Protein AF-X6MB55-F1 (afdb_monomer_lite)

Structure (mmCIF, N/CA/C/O backbone):
data_AF-X6MB55-F1
#
_entry.id   AF-X6MB55-F1
#
loop_
_atom_site.group_PDB
_atom_site.id
_atom_site.type_symbol
_atom_site.label_atom_id
_atom_site.label_alt_id
_atom_site.label_comp_id
_atom_site.label_asym_id
_atom_site.label_entity_id
_atom_site.label_seq_id
_atom_site.pdbx_PDB_ins_code
_atom_site.Cartn_x
_atom_site.Cartn_y
_atom_site.Cartn_z
_atom_site.occupancy
_atom_site.B_iso_or_equiv
_atom_site.auth_seq_id
_atom_site.auth_comp_id
_atom_site.auth_asym_id
_atom_site.auth_atom_id
_atom_site.pdbx_PDB_model_num
ATOM 1 N N . PHE A 1 1 ? -38.568 27.969 0.060 1.00 52.44 1 PHE A N 1
ATOM 2 C CA . PHE A 1 1 ? -37.690 26.795 0.231 1.00 52.44 1 PHE A CA 1
ATOM 3 C C . PHE A 1 1 ? -38.089 26.081 1.510 1.00 52.44 1 PHE A C 1
ATOM 5 O O . PHE A 1 1 ? -37.977 26.665 2.579 1.00 52.44 1 PHE A O 1
ATOM 12 N N . ASP A 1 2 ? -38.646 24.881 1.363 1.00 57.34 2 ASP A N 1
ATOM 13 C CA . ASP A 1 2 ? -39.268 24.080 2.421 1.00 57.34 2 ASP A CA 1
ATOM 14 C C . ASP A 1 2 ? -38.263 23.696 3.527 1.00 57.34 2 ASP A C 1
ATOM 16 O O . ASP A 1 2 ? -37.148 23.237 3.257 1.00 57.34 2 ASP A O 1
ATOM 20 N N . VAL A 1 3 ? -38.662 23.900 4.784 1.00 54.75 3 VAL A N 1
ATOM 21 C CA . VAL A 1 3 ? -37.883 23.569 5.987 1.00 54.75 3 VAL A CA 1
ATOM 22 C C . VAL A 1 3 ? -37.592 22.064 6.056 1.00 54.75 3 VAL A C 1
ATOM 24 O O . VAL A 1 3 ? -36.514 21.673 6.515 1.00 54.75 3 VAL A O 1
ATOM 27 N N . GLN A 1 4 ? -38.484 21.211 5.540 1.00 54.31 4 GLN A N 1
ATOM 28 C CA . GLN A 1 4 ? -38.234 19.770 5.452 1.00 54.31 4 GLN A CA 1
ATOM 29 C C . GLN A 1 4 ? -37.175 19.418 4.404 1.00 54.31 4 GLN A C 1
ATOM 31 O O . GLN A 1 4 ? -36.303 18.595 4.682 1.00 54.31 4 GLN A O 1
ATOM 36 N N . ALA A 1 5 ? -37.169 20.091 3.249 1.00 49.19 5 ALA A N 1
ATOM 37 C CA . ALA A 1 5 ? -36.163 19.866 2.209 1.00 49.19 5 ALA A CA 1
ATOM 38 C C . ALA A 1 5 ? -34.747 20.234 2.692 1.00 49.19 5 ALA A C 1
ATOM 40 O O . ALA A 1 5 ? -33.795 19.491 2.447 1.00 49.19 5 ALA A O 1
ATOM 41 N N . LYS A 1 6 ? -34.606 21.322 3.468 1.00 47.59 6 LYS A N 1
ATOM 42 C CA . LYS A 1 6 ? -33.337 21.684 4.133 1.00 47.59 6 LYS A CA 1
ATOM 43 C C . LYS A 1 6 ? -32.884 20.624 5.141 1.00 47.59 6 LYS A C 1
ATOM 45 O O . LYS A 1 6 ? -31.703 20.285 5.176 1.00 47.59 6 LYS A O 1
ATOM 50 N N . LYS A 1 7 ? -33.817 20.075 5.927 1.00 46.94 7 LYS A N 1
ATOM 51 C CA . LYS A 1 7 ? -33.527 19.056 6.947 1.00 46.94 7 LYS A CA 1
ATOM 52 C C . LYS A 1 7 ? -33.121 17.722 6.318 1.00 46.94 7 LYS A C 1
ATOM 54 O O . LYS A 1 7 ? -32.169 17.114 6.793 1.00 46.94 7 LYS A O 1
ATOM 59 N N . CYS A 1 8 ? -33.776 17.296 5.235 1.00 51.75 8 CYS A N 1
ATOM 60 C CA . CYS A 1 8 ? -33.402 16.102 4.468 1.00 51.75 8 CYS A CA 1
ATOM 61 C C . CYS A 1 8 ? -32.038 16.256 3.784 1.00 51.75 8 CYS A C 1
ATOM 63 O O . CYS A 1 8 ? -31.230 15.332 3.843 1.00 51.75 8 CYS A O 1
ATOM 65 N N . PHE A 1 9 ? -31.746 17.428 3.212 1.00 50.88 9 PHE A N 1
ATOM 66 C CA . PHE A 1 9 ? -30.447 17.704 2.595 1.00 50.88 9 PHE A CA 1
ATOM 67 C C . PHE A 1 9 ? -29.311 17.718 3.629 1.00 50.88 9 PHE A C 1
ATOM 69 O O . PHE A 1 9 ? -28.303 17.046 3.433 1.00 50.88 9 PHE A O 1
ATOM 76 N N . GLN A 1 10 ? -29.492 18.385 4.776 1.00 41.06 10 GLN A N 1
ATOM 77 C CA . GLN A 1 10 ? -28.520 18.344 5.878 1.00 41.06 10 GLN A CA 1
ATOM 78 C C . GLN A 1 10 ? -28.333 16.933 6.441 1.00 41.06 10 GLN A C 1
ATOM 80 O O . GLN A 1 10 ? -27.201 16.541 6.702 1.00 41.06 10 GLN A O 1
ATOM 85 N N . LYS A 1 11 ? -29.405 16.145 6.600 1.00 44.28 11 LYS A N 1
ATOM 86 C CA . LYS A 1 11 ? -29.293 14.752 7.065 1.00 44.28 11 LYS A CA 1
ATOM 87 C C . LYS A 1 11 ? -28.523 13.887 6.068 1.00 44.28 11 LYS A C 1
ATOM 89 O O . LYS A 1 11 ? -27.644 13.144 6.482 1.00 44.28 11 LYS A O 1
ATOM 94 N N . GLY A 1 12 ? -28.817 14.010 4.771 1.00 49.56 12 GLY A N 1
ATOM 95 C CA . GLY A 1 12 ? -28.095 13.297 3.713 1.00 49.56 12 GLY A CA 1
ATOM 96 C C . GLY A 1 12 ? -26.623 13.710 3.613 1.00 49.56 12 GLY A C 1
ATOM 97 O O . GLY A 1 12 ? -25.762 12.863 3.395 1.00 49.56 12 GLY A O 1
ATOM 98 N N . PHE A 1 13 ? -26.324 14.990 3.842 1.00 46.94 13 PHE A N 1
ATOM 99 C CA . PHE A 1 13 ? -24.963 15.527 3.854 1.00 46.94 13 PHE A CA 1
ATOM 100 C C . PHE A 1 13 ? -24.163 15.075 5.087 1.00 46.94 13 PHE A C 1
ATOM 102 O O . PHE A 1 13 ? -23.034 14.619 4.947 1.00 46.94 13 PHE A O 1
ATOM 109 N N . ILE A 1 14 ? -24.765 15.107 6.282 1.00 48.66 14 ILE A N 1
ATOM 110 C CA . ILE A 1 14 ? -24.144 14.615 7.525 1.00 48.66 14 ILE A CA 1
ATOM 111 C C . ILE A 1 14 ? -23.918 13.100 7.467 1.00 48.66 14 ILE A C 1
ATOM 113 O O . ILE A 1 14 ? -22.878 12.628 7.908 1.00 48.66 14 ILE A O 1
ATOM 117 N N . LEU A 1 15 ? -24.849 12.328 6.898 1.00 51.44 15 LEU A N 1
ATOM 118 C CA . LEU A 1 15 ? -24.662 10.883 6.728 1.00 51.44 15 LEU A CA 1
ATOM 119 C C . LEU A 1 15 ? -23.515 10.562 5.764 1.00 51.44 15 LEU A C 1
ATOM 121 O O . LEU A 1 15 ? -22.733 9.668 6.068 1.00 51.44 15 LEU A O 1
ATOM 125 N N . LYS A 1 16 ? -23.369 11.318 4.665 1.00 50.84 16 LYS A N 1
ATOM 126 C CA . LYS A 1 16 ? -22.230 11.180 3.741 1.00 50.84 16 LYS A CA 1
ATOM 127 C C . LYS A 1 16 ? -20.888 11.542 4.384 1.00 50.84 16 LYS A C 1
ATOM 129 O O . LYS A 1 16 ? -19.915 10.826 4.187 1.00 50.84 16 LYS A O 1
ATOM 134 N N . LEU A 1 17 ? -20.841 12.622 5.166 1.00 50.97 17 LEU A N 1
ATOM 135 C CA . LEU A 1 17 ? -19.627 13.036 5.880 1.00 50.97 17 LEU A CA 1
ATOM 136 C C . LEU A 1 17 ? -19.266 12.075 7.019 1.00 50.97 17 LEU A C 1
ATOM 138 O O . LEU A 1 17 ? -18.096 11.803 7.254 1.00 50.97 17 LEU A O 1
ATOM 142 N N . ASN A 1 18 ? -20.257 11.515 7.713 1.00 54.00 18 ASN A N 1
ATOM 143 C CA . ASN A 1 18 ? -19.992 10.505 8.731 1.00 54.00 18 ASN A CA 1
ATOM 144 C C . ASN A 1 18 ? -19.523 9.195 8.088 1.00 54.00 18 ASN A C 1
ATOM 146 O O . ASN A 1 18 ? -18.569 8.606 8.581 1.00 54.00 18 ASN A O 1
ATOM 150 N N . SER A 1 19 ? -20.107 8.753 6.966 1.00 56.00 19 SER A N 1
ATOM 151 C CA . SER A 1 19 ? -19.642 7.534 6.288 1.00 56.00 19 SER A CA 1
ATOM 152 C C . SER A 1 19 ? -18.202 7.642 5.779 1.00 56.00 19 SER A C 1
ATOM 154 O O . SER A 1 19 ? -17.474 6.657 5.875 1.00 56.00 19 SER A O 1
ATOM 156 N N . SER A 1 20 ? -17.770 8.819 5.306 1.00 61.16 20 SER A N 1
ATOM 157 C CA . SER A 1 20 ? -16.403 9.015 4.797 1.00 61.16 20 SER A CA 1
ATOM 158 C C . SER A 1 20 ? -15.333 8.987 5.897 1.00 61.16 20 SER A C 1
ATOM 160 O O . SER A 1 20 ? -14.204 8.599 5.626 1.00 61.16 20 SER A O 1
ATOM 162 N N . PHE A 1 21 ? -15.671 9.350 7.143 1.00 62.59 21 PHE A N 1
ATOM 163 C CA . PHE A 1 21 ? -14.746 9.286 8.290 1.00 62.59 21 PHE A CA 1
ATOM 164 C C . PHE A 1 21 ? -14.858 7.990 9.113 1.00 62.59 21 PHE A C 1
ATOM 166 O O . PHE A 1 21 ? -13.880 7.572 9.734 1.00 62.59 21 PHE A O 1
ATOM 173 N N . ILE A 1 22 ? -16.017 7.320 9.107 1.00 72.75 22 ILE A N 1
ATOM 174 C CA . ILE A 1 22 ? -16.216 6.057 9.839 1.00 72.75 22 ILE A CA 1
ATOM 175 C C . ILE A 1 22 ? -15.341 4.938 9.255 1.00 72.75 22 ILE A C 1
ATOM 177 O O . ILE A 1 22 ? -14.753 4.171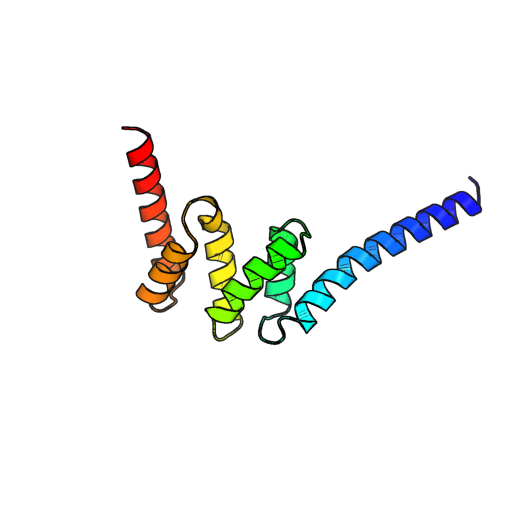 10.016 1.00 72.75 22 ILE A O 1
ATOM 181 N N . MET A 1 23 ? -15.203 4.847 7.931 1.00 83.69 23 MET A N 1
ATOM 182 C CA . MET A 1 23 ? -14.471 3.736 7.309 1.00 83.69 23 MET A CA 1
ATOM 183 C C . MET A 1 23 ? -12.955 3.756 7.588 1.00 83.69 23 MET A C 1
ATOM 185 O O . MET A 1 23 ? -12.436 2.719 8.012 1.00 83.69 23 MET A O 1
ATOM 189 N N . PRO A 1 24 ? -12.239 4.898 7.499 1.00 84.06 24 PRO A N 1
ATOM 190 C CA . PRO A 1 24 ? -10.850 4.978 7.956 1.00 84.06 24 PRO A CA 1
ATOM 191 C C . PRO A 1 24 ? -10.666 4.574 9.424 1.00 84.06 24 PRO A C 1
ATOM 193 O O . PRO A 1 24 ? -9.712 3.875 9.754 1.00 84.06 24 PRO A O 1
ATOM 196 N N . SER A 1 25 ? -11.608 4.927 10.309 1.00 85.38 25 SER A N 1
ATOM 197 C CA . SER A 1 25 ? -11.523 4.519 11.719 1.00 85.38 25 SER A CA 1
ATOM 198 C C . SER A 1 25 ? -11.675 3.007 11.933 1.00 85.38 25 SER A C 1
ATOM 200 O O . SER A 1 25 ? -11.036 2.451 12.824 1.00 85.38 25 SER A O 1
ATOM 202 N N . GLN A 1 26 ? -12.464 2.317 11.100 1.00 91.38 26 GLN A N 1
ATOM 203 C CA . GLN A 1 26 ? -12.553 0.853 11.131 1.00 91.38 26 GLN A CA 1
ATOM 204 C C . GLN A 1 26 ? -11.250 0.209 10.652 1.00 91.38 26 GLN A C 1
ATOM 206 O O . GLN A 1 26 ? -10.765 -0.731 11.277 1.00 91.38 26 GLN A O 1
ATOM 211 N N . LEU A 1 27 ? -10.645 0.745 9.589 1.00 92.88 27 LEU A N 1
ATOM 212 C CA . LEU A 1 27 ? -9.330 0.299 9.125 1.00 92.88 27 LEU A CA 1
ATOM 213 C C . LEU A 1 27 ? -8.263 0.504 10.209 1.00 92.88 27 LEU A C 1
ATOM 215 O O . LEU A 1 27 ? -7.485 -0.408 10.463 1.00 92.88 27 LEU A O 1
ATOM 219 N N . GLN A 1 28 ? -8.281 1.628 10.928 1.00 92.44 28 GLN A N 1
ATOM 220 C CA . GLN A 1 28 ? -7.367 1.865 12.052 1.00 92.44 28 GLN A CA 1
ATOM 221 C C . GLN A 1 28 ? -7.507 0.831 13.177 1.00 92.44 28 GLN A C 1
ATOM 223 O O . GLN A 1 28 ? -6.513 0.449 13.793 1.00 92.44 28 GLN A O 1
ATOM 228 N N . GLN A 1 29 ? -8.729 0.365 13.447 1.00 91.88 29 GLN A N 1
ATOM 229 C CA . GLN A 1 29 ? -8.972 -0.693 14.432 1.00 91.88 29 GLN A CA 1
ATOM 230 C C . GLN A 1 29 ? -8.464 -2.061 13.960 1.00 91.88 29 GLN A C 1
ATOM 232 O O . GLN A 1 29 ? -8.026 -2.857 14.787 1.00 91.88 29 GLN A O 1
ATOM 237 N N . LEU A 1 30 ? -8.515 -2.339 12.654 1.00 94.25 30 LEU A N 1
ATOM 238 C CA . LEU A 1 30 ? -8.016 -3.589 12.067 1.00 94.25 30 LEU A CA 1
ATOM 239 C C . LEU A 1 30 ? -6.489 -3.606 11.932 1.00 94.25 30 LEU A C 1
ATOM 241 O O . LEU A 1 30 ? -5.862 -4.645 12.123 1.00 94.25 30 LEU A O 1
ATOM 245 N N . PHE A 1 31 ? -5.896 -2.456 11.627 1.00 94.56 31 PHE A N 1
ATOM 246 C CA . PHE A 1 31 ? -4.477 -2.293 11.330 1.00 94.56 31 PHE A CA 1
ATOM 247 C C . PHE A 1 31 ? -3.802 -1.423 12.390 1.00 94.56 31 PHE A C 1
ATOM 249 O O . PHE A 1 31 ? -3.246 -0.367 12.098 1.00 94.56 31 PHE A O 1
ATOM 256 N N . THR A 1 32 ? -3.827 -1.872 13.647 1.00 94.25 32 THR A N 1
ATOM 257 C CA . THR A 1 32 ? -3.257 -1.115 14.778 1.00 94.25 32 THR A CA 1
ATOM 258 C C . THR A 1 32 ? -1.745 -0.901 14.675 1.00 94.25 32 THR A C 1
ATOM 260 O O . THR A 1 32 ? -1.194 -0.061 15.379 1.00 94.25 32 THR A O 1
ATOM 263 N N . ASN A 1 33 ? -1.064 -1.685 13.838 1.00 94.00 33 ASN A N 1
ATOM 264 C CA . ASN A 1 33 ? 0.364 -1.576 13.553 1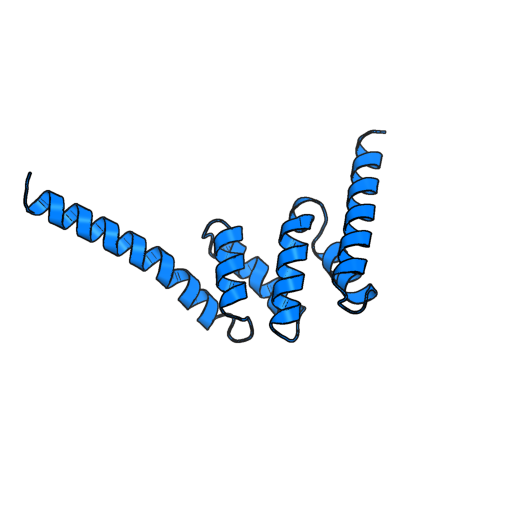.00 94.00 33 ASN A CA 1
ATOM 265 C C . ASN A 1 33 ? 0.681 -0.671 12.352 1.00 94.00 33 ASN A C 1
ATOM 267 O O . ASN A 1 33 ? 1.860 -0.444 12.083 1.00 94.00 33 ASN A O 1
ATOM 271 N N . VAL A 1 34 ? -0.328 -0.161 11.641 1.00 95.12 34 VAL A N 1
ATOM 272 C CA . VAL A 1 34 ? -0.151 0.775 10.528 1.00 95.12 34 VAL A CA 1
ATOM 273 C C . VAL A 1 34 ? -0.463 2.193 10.997 1.00 95.12 34 VAL A C 1
ATOM 275 O O . VAL A 1 34 ? -1.448 2.433 11.699 1.00 95.12 34 VAL A O 1
ATOM 278 N N . ALA A 1 35 ? 0.400 3.137 10.627 1.00 96.06 35 ALA A N 1
ATOM 279 C CA . ALA A 1 35 ? 0.223 4.539 10.966 1.00 96.06 35 ALA A CA 1
ATOM 280 C C . ALA A 1 35 ? -1.054 5.110 10.326 1.00 96.06 35 ALA A C 1
ATOM 282 O O . ALA A 1 35 ? -1.370 4.827 9.169 1.00 96.06 35 ALA A O 1
ATOM 283 N N . GLU A 1 36 ? -1.765 5.958 11.069 1.00 92.81 36 GLU A N 1
ATOM 284 C CA . GLU A 1 36 ? -3.025 6.575 10.629 1.00 92.81 36 GLU A CA 1
ATOM 285 C C . GLU A 1 36 ? -2.872 7.332 9.304 1.00 92.81 36 GLU A C 1
ATOM 287 O O . GLU A 1 36 ? -3.707 7.227 8.407 1.00 92.81 36 GLU A O 1
ATOM 292 N N . GLU A 1 37 ? -1.752 8.032 9.136 1.00 93.44 37 GLU A N 1
ATOM 293 C CA . GLU A 1 37 ? -1.416 8.742 7.902 1.00 93.44 37 GLU A CA 1
ATOM 294 C C . GLU A 1 37 ? -1.324 7.808 6.686 1.00 93.44 37 GLU A C 1
ATOM 296 O O . GLU A 1 37 ? -1.788 8.160 5.600 1.00 93.44 37 GLU A O 1
ATOM 301 N N . VAL A 1 38 ? -0.796 6.596 6.867 1.00 95.50 38 VAL A N 1
ATOM 302 C CA . VAL A 1 38 ? -0.687 5.579 5.812 1.00 95.50 38 VAL A CA 1
ATOM 303 C C . VAL A 1 38 ? -2.069 5.024 5.481 1.00 95.50 38 VAL A C 1
ATOM 305 O O . VAL A 1 38 ? -2.389 4.847 4.306 1.00 95.50 38 VAL A O 1
ATOM 308 N N . ILE A 1 39 ? -2.922 4.818 6.489 1.00 95.06 39 ILE A N 1
ATOM 309 C CA . ILE A 1 39 ? -4.313 4.383 6.298 1.00 95.06 39 ILE A CA 1
ATOM 310 C C . ILE A 1 39 ? -5.101 5.414 5.491 1.00 95.06 39 ILE A C 1
ATOM 312 O O . ILE A 1 39 ? -5.755 5.048 4.514 1.00 95.06 39 ILE A O 1
ATOM 316 N N . LEU A 1 40 ? -5.003 6.699 5.837 1.00 93.31 40 LEU A N 1
ATOM 317 C CA . LEU A 1 40 ? -5.679 7.772 5.104 1.00 93.31 40 LEU A CA 1
ATOM 318 C C . LEU A 1 40 ? -5.172 7.889 3.662 1.00 93.31 40 LEU A C 1
ATOM 320 O O . LEU A 1 40 ? -5.963 8.070 2.734 1.00 93.31 40 LEU A O 1
ATOM 324 N N . GLN A 1 41 ? -3.863 7.756 3.448 1.00 93.94 41 GLN A N 1
ATOM 325 C CA . GLN A 1 41 ? -3.294 7.779 2.102 1.00 93.94 41 GLN A CA 1
ATOM 326 C C . GLN A 1 41 ? -3.735 6.575 1.262 1.00 93.94 41 GLN A C 1
ATOM 328 O O . GLN A 1 41 ? -4.085 6.754 0.094 1.00 93.94 41 GLN A O 1
ATOM 333 N N . ALA A 1 42 ? -3.748 5.372 1.839 1.00 95.25 42 ALA A N 1
ATOM 334 C CA . ALA A 1 42 ? -4.205 4.163 1.160 1.00 95.25 42 ALA A CA 1
ATOM 335 C C . ALA A 1 42 ? -5.704 4.235 0.835 1.00 95.25 42 ALA A C 1
ATOM 337 O O . ALA A 1 42 ? -6.095 3.912 -0.284 1.00 95.25 42 ALA A O 1
ATOM 338 N N . TRP A 1 43 ? -6.518 4.732 1.770 1.00 94.94 43 TRP A N 1
ATOM 339 C CA . TRP A 1 43 ? -7.953 4.957 1.587 1.00 94.94 43 TRP A CA 1
ATOM 340 C C . TRP A 1 43 ? -8.244 5.885 0.407 1.00 94.94 43 TRP A C 1
ATOM 342 O O . TRP A 1 43 ? -9.030 5.550 -0.480 1.00 94.94 43 TRP A O 1
ATOM 352 N N . ASN A 1 44 ? -7.550 7.024 0.356 1.00 92.38 44 ASN A N 1
ATOM 353 C CA . ASN A 1 44 ? -7.685 7.979 -0.741 1.00 92.38 44 ASN A CA 1
ATOM 354 C C . ASN A 1 44 ? -7.196 7.388 -2.070 1.00 92.38 44 ASN A C 1
ATOM 356 O O . ASN A 1 44 ? -7.823 7.599 -3.104 1.00 92.38 44 ASN A O 1
ATOM 360 N N . TYR A 1 45 ? -6.090 6.636 -2.053 1.00 93.00 45 TYR A N 1
ATOM 361 C CA . TYR A 1 45 ? -5.555 5.986 -3.251 1.00 93.00 45 TYR A CA 1
ATOM 362 C C . TYR A 1 45 ? -6.511 4.931 -3.823 1.00 93.00 45 TYR A C 1
ATOM 364 O O . TYR A 1 45 ? -6.682 4.855 -5.037 1.00 93.00 45 TYR A O 1
ATOM 372 N N . CYS A 1 46 ? -7.174 4.162 -2.960 1.00 93.75 46 CYS A N 1
ATOM 373 C CA . CYS A 1 46 ? -8.132 3.132 -3.358 1.00 93.75 46 CYS A CA 1
ATOM 374 C C . CYS A 1 46 ? -9.549 3.692 -3.582 1.00 93.75 46 CYS A C 1
ATOM 376 O O . CYS A 1 46 ? -10.515 2.939 -3.533 1.00 93.75 46 CYS A O 1
ATOM 378 N N . ASN A 1 47 ? -9.705 5.005 -3.794 1.00 93.00 47 ASN A N 1
ATOM 379 C CA . ASN A 1 47 ? -10.997 5.659 -4.033 1.00 93.00 47 ASN A CA 1
ATOM 380 C C . ASN A 1 47 ? -12.065 5.324 -2.980 1.00 93.00 47 ASN A C 1
ATOM 382 O O . ASN A 1 47 ? -13.217 5.059 -3.326 1.00 93.00 47 ASN A O 1
ATOM 386 N N . GLU A 1 48 ? -11.682 5.307 -1.701 1.00 91.81 48 GLU A N 1
ATOM 387 C CA . GLU A 1 48 ? -12.592 4.985 -0.597 1.00 91.81 48 GLU A CA 1
ATOM 388 C C . GLU A 1 48 ? -13.164 3.548 -0.669 1.00 91.81 48 GLU A C 1
ATOM 390 O O . GLU A 1 48 ? -14.211 3.239 -0.093 1.00 91.81 48 GLU A O 1
ATOM 395 N N . ASN A 1 49 ? -12.485 2.637 -1.378 1.00 92.94 49 ASN A N 1
ATOM 396 C CA . ASN A 1 49 ? -12.843 1.223 -1.419 1.00 92.94 49 ASN A CA 1
ATOM 397 C C . ASN A 1 49 ? -12.222 0.483 -0.228 1.00 92.94 49 ASN A C 1
ATOM 399 O O . ASN A 1 49 ? -11.005 0.312 -0.140 1.00 92.94 49 ASN A O 1
ATOM 403 N N . PHE A 1 50 ? -13.072 0.002 0.678 1.00 91.75 50 PHE A N 1
ATOM 404 C CA . PHE A 1 50 ? -12.653 -0.706 1.886 1.00 91.75 50 PHE A CA 1
ATOM 405 C C . PHE A 1 50 ? -11.880 -1.999 1.610 1.00 91.75 50 PHE A C 1
ATOM 407 O O . PHE A 1 50 ? -10.855 -2.228 2.245 1.00 91.75 50 PHE A O 1
ATOM 414 N N . GLU A 1 51 ? -12.335 -2.830 0.673 1.00 95.50 51 GLU A N 1
ATOM 415 C CA . GLU A 1 51 ? -11.710 -4.127 0.380 1.00 95.50 51 GLU A CA 1
ATOM 416 C C . GLU A 1 51 ? -10.336 -3.949 -0.277 1.00 95.50 51 GLU A C 1
ATOM 418 O O . GLU A 1 51 ? -9.352 -4.579 0.126 1.00 95.50 51 GLU A O 1
ATOM 423 N N . GLU A 1 52 ? -10.242 -3.029 -1.239 1.00 95.12 52 GLU A N 1
ATOM 424 C CA . GLU A 1 52 ? -8.971 -2.680 -1.877 1.00 95.12 52 GLU A CA 1
ATOM 425 C C . GLU A 1 52 ? -8.000 -2.064 -0.866 1.00 95.12 52 GLU A C 1
ATOM 427 O O . GLU A 1 52 ? -6.845 -2.491 -0.781 1.00 95.12 52 GLU A O 1
ATOM 432 N N . THR A 1 53 ? -8.479 -1.128 -0.039 1.00 96.25 53 THR A N 1
ATOM 433 C CA . THR A 1 53 ? -7.657 -0.492 0.998 1.00 96.25 53 THR A CA 1
ATOM 434 C C . THR A 1 53 ? -7.152 -1.524 2.000 1.00 96.25 53 THR A C 1
ATOM 436 O O . THR A 1 53 ? -5.958 -1.554 2.288 1.00 96.25 53 THR A O 1
ATOM 439 N N . ALA A 1 54 ? -8.020 -2.411 2.495 1.00 96.94 54 ALA A N 1
ATOM 440 C CA . ALA A 1 54 ? -7.629 -3.477 3.414 1.00 96.94 54 ALA A CA 1
ATOM 441 C C . ALA A 1 54 ? -6.573 -4.397 2.786 1.00 96.94 54 ALA A C 1
ATOM 443 O O . ALA A 1 54 ? -5.582 -4.721 3.432 1.00 96.94 54 ALA A O 1
ATOM 444 N N . THR A 1 55 ? -6.720 -4.741 1.505 1.00 96.50 55 THR A N 1
ATOM 445 C CA . THR A 1 55 ? -5.736 -5.555 0.776 1.00 96.50 55 THR A CA 1
ATOM 446 C C . THR A 1 55 ? -4.368 -4.869 0.684 1.00 96.50 55 THR A C 1
ATOM 448 O O . THR A 1 55 ? -3.331 -5.522 0.835 1.00 96.50 55 THR A O 1
ATOM 451 N N . VAL A 1 56 ? -4.335 -3.557 0.431 1.00 96.62 56 VAL A N 1
ATOM 452 C CA . VAL A 1 56 ? -3.089 -2.769 0.403 1.00 96.62 56 VAL A CA 1
ATOM 453 C C . VAL A 1 56 ? -2.473 -2.671 1.798 1.00 96.62 56 VAL A C 1
ATOM 455 O O . VAL A 1 56 ? -1.271 -2.888 1.949 1.00 96.62 56 VAL A O 1
ATOM 458 N N . LEU A 1 57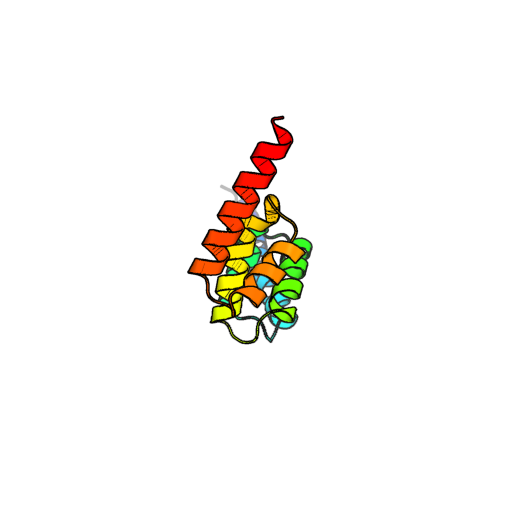 ? -3.284 -2.401 2.821 1.00 97.56 57 LEU A N 1
ATOM 459 C CA . LEU A 1 57 ? -2.824 -2.267 4.202 1.00 97.56 57 LEU A CA 1
ATOM 460 C C . LEU A 1 57 ? -2.307 -3.583 4.782 1.00 97.56 57 LEU A C 1
ATOM 462 O O . LEU A 1 57 ? -1.268 -3.562 5.434 1.00 97.56 57 LEU A O 1
ATOM 466 N N . THR A 1 58 ? -2.946 -4.722 4.496 1.00 97.50 58 THR A N 1
ATOM 467 C CA . THR A 1 58 ? -2.420 -6.052 4.849 1.00 97.50 58 THR A CA 1
ATOM 468 C C . THR A 1 58 ? -1.036 -6.251 4.250 1.00 97.50 58 THR A C 1
ATOM 470 O O . THR A 1 58 ? -0.094 -6.590 4.963 1.00 97.50 58 THR A O 1
ATOM 473 N N . TRP A 1 59 ? -0.882 -5.957 2.957 1.00 96.69 59 TRP A N 1
ATOM 474 C CA . TRP A 1 59 ? 0.408 -6.093 2.291 1.00 96.69 59 TRP A CA 1
ATOM 475 C C . TRP A 1 59 ? 1.480 -5.165 2.890 1.00 96.69 59 TRP A C 1
ATOM 477 O O . TRP A 1 59 ? 2.621 -5.589 3.057 1.00 96.69 59 TRP A O 1
ATOM 487 N N . ILE A 1 60 ? 1.139 -3.933 3.277 1.00 97.00 60 ILE A N 1
ATOM 488 C CA . ILE A 1 60 ? 2.072 -3.019 3.960 1.00 97.00 60 ILE A CA 1
ATOM 489 C C . ILE A 1 60 ? 2.438 -3.538 5.359 1.00 97.00 60 ILE A C 1
ATOM 491 O O . ILE A 1 60 ? 3.620 -3.589 5.711 1.00 97.00 60 ILE A O 1
ATOM 495 N N . ALA A 1 61 ? 1.437 -3.942 6.141 1.00 96.44 61 ALA A N 1
ATOM 496 C CA . ALA A 1 61 ? 1.583 -4.405 7.518 1.00 96.44 61 ALA A CA 1
ATOM 497 C C . ALA A 1 61 ? 2.469 -5.654 7.633 1.00 96.44 61 ALA A C 1
ATOM 499 O O . ALA A 1 61 ? 3.226 -5.786 8.591 1.00 96.44 61 ALA A O 1
ATOM 500 N N . GLU A 1 62 ? 2.408 -6.553 6.649 1.00 95.50 62 GLU A N 1
ATOM 501 C CA . GLU A 1 62 ? 3.228 -7.770 6.597 1.00 95.50 62 GLU A CA 1
ATOM 502 C C . GLU A 1 62 ? 4.694 -7.512 6.206 1.00 95.50 62 GLU A C 1
ATOM 504 O O . GLU A 1 62 ? 5.545 -8.381 6.399 1.00 95.50 62 GLU A O 1
ATOM 509 N N . ASN A 1 63 ? 5.009 -6.343 5.633 1.00 94.62 63 ASN A N 1
ATOM 510 C CA . ASN A 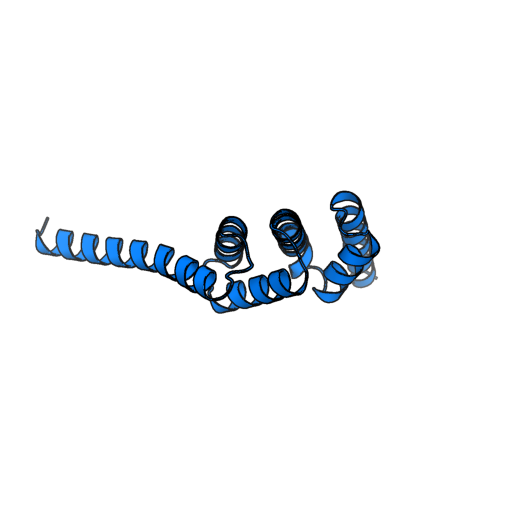1 63 ? 6.286 -6.099 4.950 1.00 94.62 63 ASN A CA 1
ATOM 511 C C . ASN A 1 63 ? 7.083 -4.901 5.478 1.00 94.62 63 ASN A C 1
ATOM 513 O O . ASN A 1 63 ? 8.102 -4.536 4.889 1.00 94.62 63 ASN A O 1
ATOM 517 N N . THR A 1 64 ? 6.642 -4.288 6.574 1.00 94.06 64 THR A N 1
ATOM 518 C CA . THR A 1 64 ? 7.268 -3.094 7.155 1.00 94.06 64 THR A CA 1
ATOM 519 C C . THR A 1 64 ? 7.279 -3.164 8.677 1.00 94.06 64 THR A C 1
ATOM 521 O O . THR A 1 64 ? 6.478 -3.868 9.288 1.00 94.06 64 THR A O 1
ATOM 524 N N . THR A 1 65 ? 8.216 -2.446 9.298 1.00 89.50 65 THR A N 1
ATOM 525 C CA . THR A 1 65 ? 8.411 -2.469 10.761 1.00 89.50 65 THR A CA 1
ATOM 526 C C . THR A 1 65 ? 8.145 -1.129 11.444 1.00 89.50 65 THR A C 1
ATOM 528 O O . THR A 1 65 ? 7.967 -1.091 12.659 1.00 89.50 65 THR A O 1
ATOM 531 N N . ASN A 1 66 ? 8.108 -0.030 10.687 1.00 92.94 66 ASN A N 1
ATOM 532 C CA . ASN A 1 66 ? 7.873 1.322 11.195 1.00 92.94 66 ASN A CA 1
ATOM 533 C C . ASN A 1 66 ? 7.099 2.177 10.173 1.00 92.94 66 ASN A C 1
ATOM 535 O O . ASN A 1 66 ? 6.976 1.799 9.008 1.00 92.94 66 ASN A O 1
ATOM 539 N N . SER A 1 67 ? 6.586 3.331 10.609 1.00 92.75 67 SER A N 1
ATOM 540 C CA . SER A 1 67 ? 5.740 4.221 9.797 1.00 92.75 67 SER A CA 1
ATOM 541 C C . SER A 1 67 ? 6.445 4.821 8.575 1.00 92.75 67 SER A C 1
ATOM 543 O O . SER A 1 67 ? 5.815 5.028 7.537 1.00 92.75 67 SER A O 1
ATOM 545 N N . GLU A 1 68 ? 7.757 5.052 8.657 1.00 93.12 68 GLU 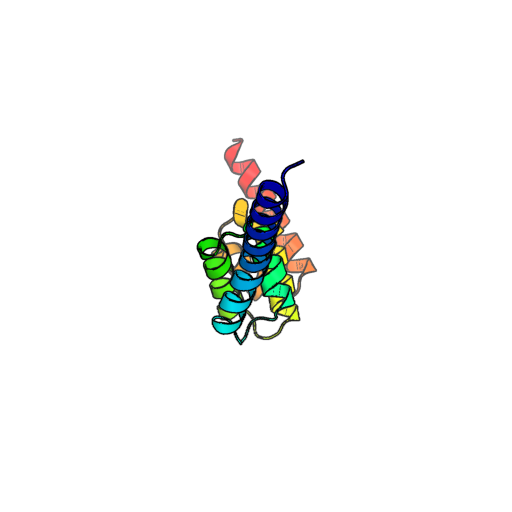A N 1
ATOM 546 C CA . GLU A 1 68 ? 8.560 5.542 7.532 1.00 93.12 68 GLU A CA 1
ATOM 547 C C . GLU A 1 68 ? 8.605 4.498 6.410 1.00 93.12 68 GLU A C 1
ATOM 549 O O . GLU A 1 68 ? 8.262 4.791 5.264 1.00 93.12 68 GLU A O 1
ATOM 554 N N . GLN A 1 69 ? 8.911 3.243 6.750 1.00 94.81 69 GLN A N 1
ATOM 555 C CA . GLN A 1 69 ? 8.878 2.131 5.797 1.00 94.81 69 GLN A CA 1
ATOM 556 C C . GLN A 1 69 ? 7.476 1.906 5.221 1.00 94.81 69 GLN A C 1
ATOM 558 O O . GLN A 1 69 ? 7.353 1.599 4.038 1.00 94.81 69 GLN A O 1
ATOM 563 N N . GLN A 1 70 ? 6.426 2.058 6.034 1.00 96.81 70 GLN A N 1
ATOM 564 C CA . GLN A 1 70 ? 5.035 1.948 5.581 1.00 96.81 70 GLN A CA 1
ATOM 565 C C . GLN A 1 70 ? 4.703 2.987 4.511 1.00 96.81 70 GLN A C 1
ATOM 567 O O . GLN A 1 70 ? 4.150 2.638 3.467 1.00 96.81 70 GLN A O 1
ATOM 572 N N . SER A 1 71 ? 5.082 4.243 4.751 1.00 95.69 71 SER A N 1
ATOM 573 C CA . SER A 1 71 ? 4.864 5.345 3.811 1.00 95.69 71 SER A CA 1
ATOM 574 C C . SER A 1 71 ? 5.624 5.118 2.506 1.00 95.69 71 SER A C 1
ATOM 576 O O . SER A 1 71 ? 5.033 5.190 1.430 1.00 95.69 71 SER A O 1
ATOM 578 N N . ILE A 1 72 ? 6.902 4.741 2.593 1.00 95.06 72 ILE A N 1
ATOM 579 C CA . ILE A 1 72 ? 7.730 4.451 1.417 1.00 95.06 72 ILE A CA 1
ATOM 580 C C . ILE A 1 72 ? 7.148 3.293 0.597 1.00 95.06 72 ILE A C 1
ATOM 582 O O . ILE A 1 72 ? 7.031 3.382 -0.626 1.00 95.06 72 ILE A O 1
ATOM 586 N N . LEU A 1 73 ? 6.763 2.196 1.253 1.00 96.25 73 LEU A N 1
ATOM 587 C CA . LEU A 1 73 ? 6.235 1.029 0.553 1.00 96.25 73 LEU A CA 1
ATOM 588 C C . LEU A 1 73 ? 4.880 1.330 -0.111 1.00 96.25 73 LEU A C 1
ATOM 590 O O . LEU A 1 73 ? 4.619 0.839 -1.212 1.00 96.25 73 LEU A O 1
ATOM 594 N N . LEU A 1 74 ? 4.049 2.177 0.510 1.00 97.25 74 LEU A N 1
ATOM 595 C CA . LEU A 1 74 ? 2.828 2.690 -0.110 1.00 97.25 74 LEU A CA 1
ATOM 596 C C . LEU A 1 74 ? 3.140 3.544 -1.347 1.00 97.25 74 LEU A C 1
ATOM 598 O O . LEU A 1 74 ? 2.489 3.367 -2.373 1.00 97.25 74 LEU A O 1
ATOM 602 N N . GLU A 1 75 ? 4.133 4.434 -1.295 1.00 96.50 75 GLU A N 1
ATOM 603 C CA . GLU A 1 75 ? 4.540 5.234 -2.460 1.00 96.50 75 GLU A CA 1
ATOM 604 C C . GLU A 1 75 ? 5.010 4.364 -3.627 1.00 96.50 75 GLU A C 1
ATOM 606 O O . GLU A 1 75 ? 4.543 4.540 -4.754 1.00 96.50 75 GLU A O 1
ATOM 611 N N . LEU A 1 76 ? 5.860 3.370 -3.359 1.00 96.56 76 LEU A N 1
ATOM 612 C CA . LEU A 1 76 ? 6.291 2.411 -4.379 1.00 96.56 76 LEU A CA 1
ATOM 613 C C . LEU A 1 76 ? 5.095 1.650 -4.969 1.00 96.56 76 LEU A C 1
ATOM 615 O O . LEU A 1 76 ? 5.014 1.449 -6.181 1.00 96.56 76 LEU A O 1
ATOM 619 N N . PHE A 1 77 ? 4.131 1.257 -4.136 1.00 96.00 77 PHE A N 1
ATOM 620 C CA . PHE A 1 77 ? 2.922 0.598 -4.617 1.00 96.00 77 PHE A CA 1
ATOM 621 C C . PHE A 1 77 ? 2.052 1.510 -5.490 1.00 96.00 77 PHE A C 1
ATOM 623 O O . PHE A 1 77 ? 1.518 1.050 -6.497 1.00 96.00 77 PHE A O 1
ATOM 630 N N . LYS A 1 78 ? 1.943 2.799 -5.165 1.00 94.94 78 LYS A N 1
ATOM 631 C CA . LYS A 1 78 ? 1.208 3.775 -5.986 1.00 94.94 78 LYS A CA 1
ATOM 632 C C . LYS A 1 78 ? 1.869 3.993 -7.349 1.00 94.94 78 LYS A C 1
ATOM 634 O O . LYS A 1 78 ? 1.175 4.074 -8.360 1.00 94.94 78 LYS A O 1
ATOM 639 N N . ASP A 1 79 ? 3.198 4.055 -7.382 1.00 94.31 79 ASP A N 1
ATOM 640 C CA . ASP A 1 79 ? 3.958 4.314 -8.610 1.00 94.31 79 ASP A CA 1
ATOM 641 C C . ASP A 1 79 ? 3.998 3.102 -9.556 1.00 94.31 79 ASP A C 1
ATOM 643 O O . ASP A 1 79 ? 4.017 3.266 -10.787 1.00 94.31 79 ASP A O 1
ATOM 647 N N . PHE A 1 80 ? 4.027 1.890 -8.991 1.00 94.62 80 PHE A N 1
ATOM 648 C CA . PHE A 1 80 ? 4.362 0.666 -9.724 1.00 94.62 80 PHE A CA 1
ATOM 649 C C . PHE A 1 80 ? 3.323 -0.456 -9.629 1.00 94.62 80 PHE A C 1
ATOM 651 O O . PHE A 1 80 ? 3.343 -1.355 -10.465 1.00 94.62 80 PHE A O 1
ATOM 658 N N . GLY A 1 81 ? 2.398 -0.421 -8.668 1.00 90.75 81 GLY A N 1
ATOM 659 C CA . GLY A 1 81 ? 1.468 -1.521 -8.377 1.00 90.75 81 GLY A CA 1
ATOM 660 C C . GLY A 1 81 ? 0.467 -1.842 -9.489 1.00 90.75 81 GLY A C 1
ATOM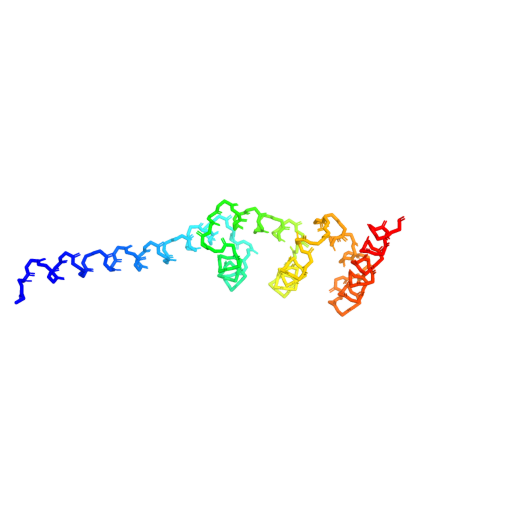 661 O O . GLY A 1 81 ? -0.132 -2.913 -9.473 1.00 90.75 81 GLY A O 1
ATOM 662 N N . THR A 1 82 ? 0.303 -0.941 -10.461 1.00 90.12 82 THR A N 1
ATOM 663 C CA . THR A 1 82 ? -0.485 -1.159 -11.687 1.00 90.12 82 THR A CA 1
ATOM 664 C C . THR A 1 82 ? 0.358 -1.591 -12.888 1.00 90.12 82 THR A C 1
ATOM 666 O O . THR A 1 82 ? -0.200 -1.965 -13.914 1.00 90.12 82 THR A O 1
ATOM 669 N N . LYS A 1 83 ? 1.689 -1.522 -12.782 1.00 91.06 83 LYS A N 1
ATOM 670 C CA . LYS A 1 83 ? 2.641 -1.775 -13.876 1.00 91.06 83 LYS A CA 1
ATOM 671 C C . LYS A 1 83 ? 3.363 -3.107 -13.723 1.00 91.06 83 LYS A C 1
ATOM 673 O O . LYS A 1 83 ? 3.705 -3.732 -14.717 1.00 91.06 83 LYS A O 1
ATOM 678 N N . ILE A 1 84 ? 3.629 -3.514 -12.485 1.00 91.81 84 ILE A N 1
ATOM 679 C CA . ILE A 1 84 ? 4.383 -4.724 -12.154 1.00 91.81 84 ILE A CA 1
ATOM 680 C C . ILE A 1 84 ? 3.781 -5.414 -10.932 1.00 91.81 84 ILE A C 1
ATOM 682 O O . ILE A 1 84 ? 3.093 -4.801 -10.114 1.00 91.81 84 ILE A O 1
ATOM 686 N N . GLU A 1 85 ? 4.057 -6.709 -10.798 1.00 91.94 85 GLU A N 1
ATOM 687 C CA . GLU A 1 85 ? 3.555 -7.505 -9.684 1.00 91.94 85 GLU A CA 1
ATOM 688 C C . GLU A 1 85 ? 4.076 -7.002 -8.326 1.00 91.94 85 GLU A C 1
ATOM 690 O O . GLU A 1 85 ? 5.251 -6.656 -8.166 1.00 91.94 85 GLU A O 1
ATOM 695 N N . LYS A 1 86 ? 3.215 -7.052 -7.299 1.00 92.62 86 LYS A N 1
ATOM 696 C CA . LYS A 1 86 ? 3.557 -6.700 -5.904 1.00 92.62 86 LYS A CA 1
ATOM 697 C C . LYS A 1 86 ? 4.787 -7.453 -5.383 1.00 92.62 86 LYS A C 1
ATOM 699 O O . LYS A 1 86 ? 5.553 -6.919 -4.585 1.00 92.62 86 LYS A O 1
ATOM 704 N N . THR A 1 87 ? 4.973 -8.694 -5.829 1.00 94.12 87 THR A N 1
ATOM 705 C CA . THR A 1 87 ? 6.112 -9.560 -5.491 1.00 94.12 87 THR A CA 1
ATOM 706 C C . THR A 1 87 ? 7.437 -8.971 -5.975 1.00 94.12 87 THR A C 1
ATOM 708 O O . THR A 1 87 ? 8.403 -8.974 -5.215 1.00 94.12 87 THR A O 1
ATOM 711 N N . ILE A 1 88 ? 7.474 -8.400 -7.183 1.00 94.88 88 ILE A N 1
ATOM 712 C CA . ILE A 1 88 ? 8.659 -7.753 -7.768 1.00 94.88 88 ILE A CA 1
ATOM 713 C C . ILE A 1 88 ? 8.994 -6.469 -7.004 1.00 94.88 88 ILE A C 1
ATOM 715 O O . ILE A 1 88 ? 10.159 -6.247 -6.660 1.00 94.88 88 ILE A O 1
ATOM 719 N N . ILE A 1 89 ? 7.978 -5.658 -6.677 1.00 95.44 89 ILE A N 1
ATOM 720 C CA . ILE A 1 89 ? 8.141 -4.453 -5.843 1.00 95.44 89 ILE A CA 1
ATOM 721 C C . ILE A 1 89 ? 8.785 -4.835 -4.508 1.00 95.44 89 ILE A C 1
ATOM 723 O O . ILE A 1 89 ? 9.808 -4.271 -4.123 1.00 95.44 89 ILE A O 1
ATOM 727 N N . LEU A 1 90 ? 8.229 -5.846 -3.838 1.00 94.94 90 LEU A N 1
ATOM 728 C CA . LEU A 1 90 ? 8.692 -6.296 -2.531 1.00 94.94 90 LEU A CA 1
ATOM 729 C C . LEU A 1 90 ? 10.100 -6.909 -2.563 1.00 94.94 90 LEU A C 1
ATOM 731 O O . LEU A 1 90 ? 10.908 -6.649 -1.672 1.00 94.94 90 LEU A O 1
ATOM 735 N N . GLN A 1 91 ? 10.406 -7.731 -3.567 1.00 95.44 91 GLN A N 1
ATOM 736 C CA . GLN A 1 91 ? 11.741 -8.311 -3.725 1.00 95.44 91 GLN A CA 1
ATOM 737 C C . GLN A 1 91 ? 12.784 -7.221 -3.957 1.00 95.44 91 GLN A C 1
ATOM 739 O O . GLN A 1 91 ? 13.828 -7.230 -3.310 1.00 95.44 91 GLN A O 1
ATOM 744 N N . THR A 1 92 ? 12.484 -6.253 -4.822 1.00 95.25 92 THR A N 1
ATOM 745 C CA . THR A 1 92 ? 13.387 -5.129 -5.094 1.00 95.25 92 THR A CA 1
ATOM 746 C C . THR A 1 92 ? 13.600 -4.299 -3.831 1.00 95.25 92 THR A C 1
ATOM 748 O O . THR A 1 92 ? 14.738 -4.074 -3.433 1.00 95.25 92 THR A O 1
ATOM 751 N N . TRP A 1 93 ? 12.520 -3.954 -3.132 1.00 94.69 93 TRP A N 1
ATOM 752 C CA . TRP A 1 93 ? 12.562 -3.240 -1.856 1.00 94.69 93 TRP A CA 1
ATOM 753 C C . TRP A 1 93 ? 13.475 -3.906 -0.814 1.00 94.69 93 TRP A C 1
ATOM 755 O O . TRP A 1 93 ? 14.315 -3.248 -0.197 1.00 94.69 93 TRP A O 1
ATOM 765 N N . ARG A 1 94 ? 13.371 -5.232 -0.660 1.00 93.19 94 ARG A N 1
ATOM 766 C CA . ARG A 1 94 ? 14.225 -6.006 0.256 1.00 93.19 94 ARG A CA 1
ATOM 767 C C . ARG A 1 94 ? 15.678 -6.080 -0.220 1.00 93.19 94 ARG A C 1
ATOM 769 O O . ARG A 1 94 ? 16.584 -5.966 0.601 1.00 93.19 94 ARG A O 1
ATOM 776 N N . ASN A 1 95 ? 15.906 -6.239 -1.524 1.00 93.75 95 ASN A N 1
ATOM 777 C CA . ASN A 1 95 ? 17.247 -6.357 -2.108 1.00 93.75 95 ASN A CA 1
ATOM 778 C C . ASN A 1 95 ? 18.075 -5.077 -1.950 1.00 93.75 95 ASN A C 1
ATOM 780 O O . ASN A 1 95 ? 19.288 -5.151 -1.769 1.00 93.75 95 ASN A O 1
ATOM 784 N N . PHE A 1 96 ? 17.425 -3.915 -1.978 1.00 92.25 96 PHE A N 1
ATOM 785 C CA . PHE A 1 96 ? 18.071 -2.622 -1.756 1.00 92.25 96 PHE A CA 1
ATOM 786 C C . PHE A 1 96 ? 17.987 -2.167 -0.297 1.00 92.25 96 PHE A C 1
ATOM 788 O O . PHE A 1 96 ? 18.015 -0.974 -0.024 1.00 92.25 96 PHE A O 1
ATOM 795 N N . ASN A 1 97 ? 17.896 -3.104 0.655 1.00 89.69 97 ASN A N 1
ATOM 796 C CA . ASN A 1 97 ? 17.907 -2.828 2.095 1.00 89.69 97 ASN A CA 1
ATOM 797 C C . ASN A 1 97 ? 16.896 -1.762 2.542 1.00 89.69 97 ASN A C 1
ATOM 799 O O . ASN A 1 97 ? 17.150 -1.068 3.523 1.00 89.69 97 ASN A O 1
ATOM 803 N N . HIS A 1 98 ? 15.742 -1.665 1.880 1.00 85.56 98 HIS A N 1
ATOM 804 C CA . HIS A 1 98 ? 14.720 -0.670 2.202 1.00 85.56 98 HIS A CA 1
ATOM 805 C C . HIS A 1 98 ? 15.143 0.783 1.882 1.00 85.56 98 HIS A C 1
ATOM 807 O O . HIS A 1 98 ? 14.606 1.727 2.462 1.00 85.56 98 HIS A O 1
ATOM 813 N N . PHE A 1 99 ? 16.088 0.998 0.957 1.00 87.00 99 PHE A N 1
ATOM 814 C CA . PHE A 1 99 ? 16.405 2.336 0.451 1.00 87.00 99 PHE A CA 1
ATOM 815 C C . PHE A 1 99 ? 15.481 2.725 -0.707 1.00 87.00 99 PHE A C 1
ATOM 817 O O . PHE A 1 99 ? 15.380 2.025 -1.719 1.00 87.00 99 PHE A O 1
ATOM 824 N N . TYR A 1 100 ? 14.784 3.853 -0.547 1.00 90.00 100 TYR A N 1
ATOM 825 C CA . TYR A 1 100 ? 13.765 4.308 -1.494 1.00 90.00 100 TYR A CA 1
ATOM 826 C C . TYR A 1 100 ? 14.330 4.609 -2.883 1.00 90.00 100 TYR A C 1
ATOM 828 O O . TYR A 1 100 ? 13.776 4.137 -3.875 1.00 90.00 100 TYR A O 1
ATOM 836 N N . TYR A 1 101 ? 15.417 5.383 -2.961 1.00 91.75 101 TYR A N 1
ATOM 837 C CA . TYR A 1 101 ? 15.942 5.892 -4.228 1.00 91.75 101 TYR A CA 1
ATOM 838 C C . TYR A 1 101 ? 16.379 4.749 -5.152 1.00 91.75 101 TYR A C 1
ATOM 840 O O . TYR A 1 101 ? 15.903 4.650 -6.283 1.00 91.75 101 TYR A O 1
ATOM 848 N N . GLU A 1 102 ? 17.193 3.832 -4.638 1.00 92.56 102 GLU A N 1
ATOM 849 C CA . GLU A 1 102 ? 17.720 2.676 -5.358 1.00 92.56 102 GLU A CA 1
ATOM 850 C C . GLU A 1 102 ? 16.601 1.703 -5.743 1.00 92.56 102 GLU A C 1
ATOM 852 O O . GLU A 1 102 ? 16.563 1.195 -6.866 1.00 92.56 102 GLU A O 1
ATOM 857 N N . THR A 1 103 ? 15.637 1.490 -4.838 1.00 94.62 103 THR A N 1
ATOM 858 C CA . THR A 1 103 ? 14.459 0.667 -5.138 1.00 94.62 103 THR A CA 1
ATOM 859 C C . THR A 1 103 ? 13.660 1.271 -6.289 1.00 94.62 103 THR A C 1
ATOM 861 O O . THR A 1 103 ? 13.322 0.573 -7.245 1.00 94.62 103 THR A O 1
ATOM 864 N N . ARG A 1 104 ? 13.373 2.574 -6.233 1.00 94.81 104 ARG A N 1
ATOM 865 C CA . ARG A 1 104 ? 12.593 3.276 -7.255 1.00 94.81 104 ARG A CA 1
ATOM 866 C C . ARG A 1 104 ? 13.307 3.304 -8.603 1.00 94.81 104 ARG A C 1
ATOM 868 O O . ARG A 1 104 ? 12.658 3.092 -9.630 1.00 94.81 104 ARG A O 1
ATOM 875 N N . GLU A 1 105 ? 14.618 3.537 -8.615 1.00 94.44 105 GLU A N 1
ATOM 876 C CA . GLU A 1 105 ? 15.437 3.489 -9.829 1.00 94.44 105 GLU A CA 1
ATOM 877 C C . GLU A 1 105 ? 15.358 2.101 -10.476 1.00 94.44 105 GLU A C 1
ATOM 879 O O . GLU A 1 105 ? 15.035 1.989 -11.663 1.00 94.44 105 GLU A O 1
ATOM 884 N N . LYS A 1 106 ? 15.516 1.032 -9.683 1.00 94.94 106 LYS A N 1
ATOM 885 C CA . LYS A 1 106 ? 15.447 -0.328 -10.221 1.00 94.94 106 LYS A CA 1
ATOM 886 C C . LYS A 1 106 ? 14.057 -0.701 -10.731 1.00 94.94 106 LYS A C 1
ATOM 888 O O . LYS A 1 106 ? 13.940 -1.303 -11.797 1.00 94.94 106 LYS A O 1
ATOM 893 N N . LEU A 1 107 ? 12.995 -0.342 -10.011 1.00 95.38 107 LEU A N 1
ATOM 894 C CA . LEU A 1 107 ? 11.623 -0.602 -10.466 1.00 95.38 107 LEU A CA 1
ATOM 895 C C . LEU A 1 107 ? 11.289 0.177 -11.746 1.00 95.38 107 LEU A C 1
ATOM 897 O O . LEU A 1 107 ? 10.575 -0.340 -12.606 1.00 95.38 107 LEU A O 1
ATOM 901 N N . THR A 1 108 ? 11.851 1.378 -11.911 1.00 94.38 108 THR A N 1
ATOM 902 C CA . THR A 1 108 ? 11.732 2.164 -13.149 1.00 94.38 108 THR A CA 1
ATOM 903 C C . THR A 1 108 ? 12.400 1.451 -14.324 1.00 94.38 108 THR A C 1
ATOM 905 O O . THR A 1 108 ? 11.784 1.320 -15.382 1.00 94.38 108 THR A O 1
ATOM 908 N N . GLU A 1 109 ? 13.617 0.936 -14.132 1.00 93.62 109 GLU A N 1
ATOM 909 C CA . GLU A 1 109 ? 14.331 0.137 -15.138 1.00 93.62 109 GLU A CA 1
ATOM 910 C C . GLU A 1 109 ? 13.531 -1.116 -15.537 1.00 93.62 109 GLU A C 1
ATOM 912 O O . GLU A 1 109 ? 13.360 -1.395 -16.724 1.00 93.62 109 GLU A O 1
ATOM 917 N N . ILE A 1 110 ? 12.983 -1.842 -14.554 1.00 91.44 110 ILE A N 1
ATOM 918 C CA . ILE A 1 110 ? 12.157 -3.035 -14.798 1.00 91.44 110 ILE A CA 1
ATOM 919 C C . ILE A 1 110 ? 10.921 -2.673 -15.630 1.00 91.44 110 ILE A C 1
ATOM 921 O O . ILE A 1 110 ? 10.660 -3.321 -16.642 1.00 91.44 110 ILE A O 1
ATOM 925 N N . CYS A 1 111 ? 10.193 -1.616 -15.254 1.00 89.12 111 CYS A N 1
ATOM 926 C CA . CYS A 1 111 ? 9.013 -1.172 -16.000 1.00 89.12 111 CYS A CA 1
ATOM 927 C C . CYS A 1 111 ? 9.351 -0.792 -17.448 1.00 89.12 111 CYS A C 1
ATOM 929 O O . CYS A 1 111 ? 8.594 -1.115 -18.363 1.00 89.12 111 CYS A O 1
ATOM 931 N N . PHE A 1 112 ? 10.484 -0.118 -17.662 1.00 86.75 112 PHE A N 1
ATOM 932 C CA . PHE A 1 112 ? 10.932 0.265 -18.999 1.00 86.75 112 PHE A CA 1
ATOM 933 C C . PHE A 1 112 ? 11.240 -0.963 -19.869 1.00 86.75 112 PHE A C 1
ATOM 935 O O . PHE A 1 112 ? 10.808 -1.028 -21.019 1.00 86.75 112 PHE A O 1
ATOM 942 N N . ASN A 1 113 ? 11.906 -1.973 -19.306 1.00 79.94 113 ASN A N 1
ATOM 943 C CA . ASN A 1 113 ? 12.256 -3.198 -20.026 1.00 79.94 113 ASN A CA 1
ATOM 944 C C . ASN A 1 113 ? 11.038 -4.092 -20.320 1.00 79.94 113 ASN A C 1
ATOM 946 O O . ASN A 1 113 ? 10.970 -4.682 -21.398 1.00 79.94 113 ASN A O 1
ATOM 950 N N . CYS A 1 114 ? 10.060 -4.175 -19.410 1.00 67.75 114 CYS A N 1
ATOM 951 C CA . CYS A 1 114 ? 8.801 -4.887 -19.664 1.00 67.75 114 CYS A CA 1
ATOM 952 C C . CYS A 1 114 ? 8.043 -4.287 -20.858 1.00 67.75 114 CYS A C 1
ATOM 954 O O . CYS A 1 114 ? 7.611 -5.027 -21.735 1.00 67.75 114 CYS A O 1
ATOM 956 N N . ASN A 1 115 ? 7.965 -2.955 -20.935 1.00 61.50 115 ASN A N 1
ATOM 957 C CA . ASN A 1 115 ? 7.275 -2.251 -22.019 1.00 61.50 115 ASN A CA 1
ATOM 958 C C . ASN A 1 115 ? 7.949 -2.464 -23.392 1.00 61.50 115 ASN A C 1
ATOM 960 O O . ASN A 1 115 ? 7.279 -2.557 -24.414 1.00 61.50 115 ASN A O 1
ATOM 964 N N . ILE A 1 116 ? 9.282 -2.587 -23.431 1.00 64.06 116 ILE A N 1
ATOM 965 C CA . ILE A 1 116 ? 10.015 -2.873 -24.678 1.00 64.06 116 ILE A CA 1
ATOM 966 C C . ILE A 1 116 ? 9.717 -4.286 -25.199 1.00 64.06 116 ILE A C 1
ATOM 968 O O . ILE A 1 116 ? 9.613 -4.479 -26.408 1.00 64.06 116 ILE A O 1
ATOM 972 N N . ASN A 1 117 ? 9.558 -5.268 -24.311 1.00 60.50 117 ASN A N 1
ATOM 973 C CA . ASN A 1 117 ? 9.281 -6.650 -24.711 1.00 60.50 117 ASN A CA 1
ATOM 974 C C . ASN A 1 117 ? 7.865 -6.845 -25.279 1.00 60.50 117 ASN A C 1
ATOM 976 O O . ASN A 1 117 ? 7.649 -7.810 -26.001 1.00 60.50 117 ASN A O 1
ATOM 980 N N . GLU A 1 118 ? 6.919 -5.951 -24.979 1.00 58.00 118 GLU A N 1
ATOM 981 C CA . GLU A 1 118 ? 5.557 -5.980 -25.537 1.00 58.00 118 GLU A CA 1
ATOM 982 C C . GLU A 1 118 ? 5.444 -5.304 -26.917 1.00 58.00 118 GLU A C 1
ATOM 984 O O . GLU A 1 118 ? 4.422 -5.439 -27.588 1.00 58.00 118 GLU A O 1
ATOM 989 N N . LEU A 1 119 ? 6.480 -4.575 -27.353 1.00 55.38 119 LEU A N 1
ATOM 990 C CA . LEU A 1 119 ? 6.510 -3.851 -28.632 1.00 55.38 119 LEU A CA 1
ATOM 991 C C . LEU A 1 119 ? 7.282 -4.578 -29.751 1.00 55.38 119 LEU A C 1
ATOM 993 O O . LEU A 1 119 ? 7.274 -4.095 -30.885 1.00 55.38 119 LEU A O 1
ATOM 997 N N . ASN A 1 120 ? 7.944 -5.698 -29.442 1.00 45.31 120 ASN A N 1
ATOM 998 C CA . ASN A 1 120 ? 8.679 -6.548 -30.392 1.00 45.31 120 ASN A CA 1
ATOM 999 C C . ASN A 1 120 ? 7.888 -7.811 -30.742 1.00 45.31 120 ASN A C 1
ATOM 1001 O O . ASN A 1 120 ? 7.992 -8.246 -31.911 1.00 45.31 120 ASN A O 1
#

pLDDT: mean 83.85, std 17.41, range [41.06, 97.56]

Sequence (120 aa):
FDVQAKKCFQKGFILKLNSSFIMPSQLQQLFTNVAEEVILQAWNYCNENFEETATVLTWIAENTTNSEQQSILLELFKDFGTKIEKTIILQTWRNFNHFYYETREKLTEICFNCNINELN

Radius of gyration: 19.14 Å; chains: 1; bounding box: 57×36×45 Å

Secondary structure (DSSP, 8-state):
--HHHHHHHHHHHHHHHHHHHHHHHHHHHH-TTS-HHHHHHHHHHTTT-HHHHHHHHHHHHTT-SSHHHHHHHHHHHHHHTTTS-HHHHHHHHHHTTT-HHHHHHHHHHHHHHHHHHT--

Organism: Reticulomyxa filosa (NCBI:txid46433)

Foldseek 3Di:
DDPVVVVVVVVVVVVVVCLLVVLLVVLCVVQVQEDSVLLVVLCVLVVNDNVSSNVLSVLLSVQDRDHVLSVLLSVLCSVPVVQDPNVLLSVLCVVVVNDNPSSSVVSVVVSVVVVVVVVD